Protein AF-A0A8J6E3Y1-F1 (afdb_monomer)

Solvent-accessible surface area (backbone atoms only — not comparable to full-atom values): 7164 Å² total; per-residue (Å²): 134,58,60,69,59,32,51,56,56,29,47,73,76,41,86,80,80,67,78,77,68,85,76,48,93,88,57,90,78,43,73,31,79,52,80,82,62,76,80,42,67,89,56,60,40,4,66,68,37,50,68,29,78,35,23,37,38,54,50,80,69,73,38,83,97,36,34,60,26,66,11,78,64,57,40,34,35,41,29,37,86,95,35,64,66,95,71,61,96,77,42,45,78,42,80,55,73,89,48,64,64,44,42,48,47,53,43,24,63,78,68,74,63,62,84,84,128

InterPro domains:
  IPR001675 Glycosyl transferase family 29 [PF00777] (3-116)
  IPR038578 GT29-like superfamiliy [G3DSA:3.90.1480.20] (1-117)
  IPR051757 Beta-galactoside alpha2-3 sialyltransferases [PTHR46032] (2-116)

Organism: Eleutherodactylus coqui (NCBI:txid57060)

Foldseek 3Di:
DDLVVLVVLLCVQDPPDDPDPPCDVPDDFFEAEDEQDPVLQPQQCLVVQQPGNAYEEEFDRDCVPSNSRNNDDHAEYEDFPVGDDDDDPNHHYDYDDPDSVRSVQVSCVRPVVDDDD

Mean predicted aligned error: 5.71 Å

Sequence (117 aa):
MDINRAIEEMFKVIPGNNHLLDHNPYRCQTCAVVGNSGNLKGSDYGPDIDGHDFVLRMNHAPTARYEKDVGNKTTHHFVYPESVRDLQDNTSMVLIPFKTLDLQWIVSALTTGTINL

Nearest PDB structures (foldseek):
  2wml-assembly1_A  TM=9.614E-01  e=6.086E-13  Sus scrofa
  2wnf-assembly1_A  TM=9.589E-01  e=9.720E-13  Sus scrofa
  6apl-assembly2_B  TM=8.544E-01  e=1.001E-06  Homo sapiens
  6apl-assembly1_A  TM=8.320E-01  e=2.389E-06  Homo sapiens
  4mps-assembly1_A  TM=8.599E-01  e=4.710E-04  Rattus norvegicus

Secondary structure (DSSP, 8-state):
--HHHHHHHHHHHS-S---SS---TTS---EEE----GGGTT---HHHHHTSSEEEEETT---TT-HHHH-S--SEEEEBTTB--PPPTTPEEEE--SSHHHHHHHHHHHHT-----

pLDDT: mean 88.87, std 11.48, range [51.5, 98.75]

Radius of gyration: 16.41 Å; Cα contacts (8 Å, |Δi|>4): 156; chains: 1; bounding box: 39×34×42 Å

Structure (mmCIF, N/CA/C/O backbone):
data_AF-A0A8J6E3Y1-F1
#
_entry.id   AF-A0A8J6E3Y1-F1
#
loop_
_atom_site.group_PDB
_atom_site.id
_atom_site.type_symbol
_atom_site.label_atom_id
_atom_site.label_alt_id
_atom_site.label_comp_id
_atom_site.label_asym_id
_atom_site.label_entity_id
_atom_site.label_seq_id
_atom_site.pdbx_PDB_ins_code
_atom_site.Cartn_x
_atom_site.Cartn_y
_atom_site.Cartn_z
_atom_site.occupancy
_atom_site.B_iso_or_equiv
_atom_site.auth_seq_id
_atom_site.auth_comp_id
_atom_site.auth_asym_id
_atom_site.auth_atom_id
_atom_site.pdbx_PDB_model_num
ATOM 1 N N . MET A 1 1 ? 15.639 3.136 -23.230 1.00 70.00 1 MET A N 1
ATOM 2 C CA . MET A 1 1 ? 15.186 1.727 -23.202 1.00 70.00 1 MET A CA 1
ATOM 3 C C . MET A 1 1 ? 13.700 1.727 -23.515 1.00 70.00 1 MET A C 1
ATOM 5 O O . MET A 1 1 ? 13.013 2.595 -22.992 1.00 70.00 1 MET A O 1
ATOM 9 N N . ASP A 1 2 ? 13.235 0.832 -24.383 1.00 88.19 2 ASP A N 1
ATOM 10 C CA . ASP A 1 2 ? 11.806 0.660 -24.691 1.00 88.19 2 ASP A CA 1
ATOM 11 C C . ASP A 1 2 ? 11.055 0.054 -23.484 1.00 88.19 2 ASP A C 1
ATOM 13 O O . ASP A 1 2 ? 11.663 -0.660 -22.682 1.00 88.19 2 ASP A O 1
ATOM 17 N N . ILE A 1 3 ? 9.757 0.342 -23.351 1.00 89.00 3 ILE A N 1
ATOM 18 C CA . ILE A 1 3 ? 8.883 -0.191 -22.298 1.00 89.00 3 ILE A CA 1
ATOM 19 C C . ILE A 1 3 ? 8.825 -1.724 -22.302 1.00 89.00 3 ILE A C 1
ATOM 21 O O . ILE A 1 3 ? 8.900 -2.325 -21.235 1.00 89.00 3 ILE A O 1
ATOM 25 N N . ASN A 1 4 ? 8.786 -2.365 -23.474 1.00 91.75 4 ASN A N 1
ATOM 26 C CA . ASN A 1 4 ? 8.714 -3.826 -23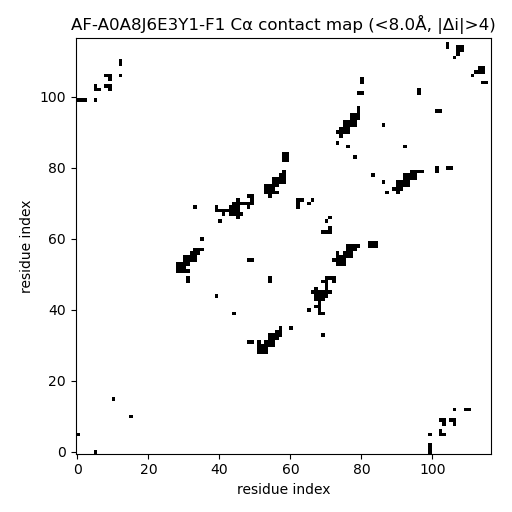.576 1.00 91.75 4 ASN A CA 1
ATOM 27 C C . ASN A 1 4 ? 9.972 -4.476 -22.996 1.00 91.75 4 ASN A C 1
ATOM 29 O O . ASN A 1 4 ? 9.896 -5.383 -22.171 1.00 91.75 4 ASN A O 1
ATOM 33 N N . ARG A 1 5 ? 11.140 -3.927 -23.343 1.00 91.75 5 ARG A N 1
ATOM 34 C CA . ARG A 1 5 ? 12.421 -4.379 -22.792 1.00 91.75 5 ARG A CA 1
ATOM 35 C C . ARG A 1 5 ? 12.500 -4.144 -21.281 1.00 91.75 5 ARG A C 1
ATOM 37 O O . ARG A 1 5 ? 13.028 -4.987 -20.567 1.00 91.75 5 ARG A O 1
ATOM 44 N N . ALA A 1 6 ? 11.988 -3.017 -20.784 1.00 91.31 6 ALA A N 1
ATOM 45 C CA . ALA A 1 6 ? 11.971 -2.745 -19.346 1.00 91.31 6 ALA A CA 1
ATOM 46 C C . ALA A 1 6 ? 11.095 -3.751 -18.576 1.00 91.31 6 ALA A C 1
ATOM 48 O O . ALA A 1 6 ? 11.494 -4.211 -17.509 1.00 91.31 6 ALA A O 1
ATOM 49 N N . ILE A 1 7 ? 9.940 -4.130 -19.133 1.00 91.38 7 ILE A N 1
ATOM 50 C CA . ILE A 1 7 ? 9.047 -5.148 -18.561 1.00 91.38 7 ILE A CA 1
ATOM 51 C C . ILE A 1 7 ? 9.720 -6.529 -18.547 1.00 91.38 7 ILE A C 1
ATOM 53 O O . ILE A 1 7 ? 9.671 -7.223 -17.532 1.00 91.38 7 ILE A O 1
ATOM 57 N N . GLU A 1 8 ? 10.373 -6.923 -19.643 1.00 91.75 8 GLU A N 1
ATOM 58 C CA . GLU A 1 8 ? 11.096 -8.198 -19.726 1.00 91.75 8 GLU A CA 1
ATOM 59 C C . GLU A 1 8 ? 12.210 -8.302 -18.680 1.00 91.75 8 GLU A C 1
ATOM 61 O O . GLU A 1 8 ? 12.333 -9.331 -18.020 1.00 91.75 8 GLU A O 1
ATOM 66 N N . GLU A 1 9 ? 13.009 -7.246 -18.492 1.00 89.88 9 GLU A N 1
ATOM 67 C CA . GLU A 1 9 ? 14.042 -7.229 -17.448 1.00 89.88 9 GLU A CA 1
ATOM 68 C C . GLU A 1 9 ? 13.434 -7.266 -16.040 1.00 89.88 9 GLU A C 1
ATOM 70 O O . GLU A 1 9 ? 13.936 -7.979 -15.172 1.00 89.88 9 GLU A O 1
ATOM 75 N N . MET A 1 10 ? 12.323 -6.559 -15.811 1.00 91.06 10 MET A N 1
ATOM 76 C CA . MET A 1 10 ? 11.617 -6.582 -14.528 1.00 91.06 10 MET A CA 1
ATOM 77 C C . MET A 1 10 ? 11.162 -7.995 -14.146 1.00 91.06 10 MET A C 1
ATOM 79 O O . MET A 1 10 ? 11.403 -8.432 -13.019 1.00 91.06 10 MET A O 1
ATOM 83 N N . PHE A 1 11 ? 10.556 -8.741 -15.072 1.00 91.19 11 PHE A N 1
ATOM 84 C CA . PHE A 1 11 ? 10.075 -10.100 -14.800 1.00 91.19 11 PHE A CA 1
ATOM 85 C C . PHE A 1 11 ? 11.179 -11.161 -14.692 1.00 91.19 11 PHE A C 1
ATOM 87 O O . PHE A 1 11 ? 10.901 -12.288 -14.286 1.00 91.19 11 PHE A O 1
ATOM 94 N N . LYS A 1 12 ? 12.441 -10.824 -14.992 1.00 90.62 12 LYS A N 1
ATOM 95 C CA . LYS A 1 12 ? 13.587 -11.673 -14.618 1.00 90.62 12 LYS A CA 1
ATOM 96 C C . 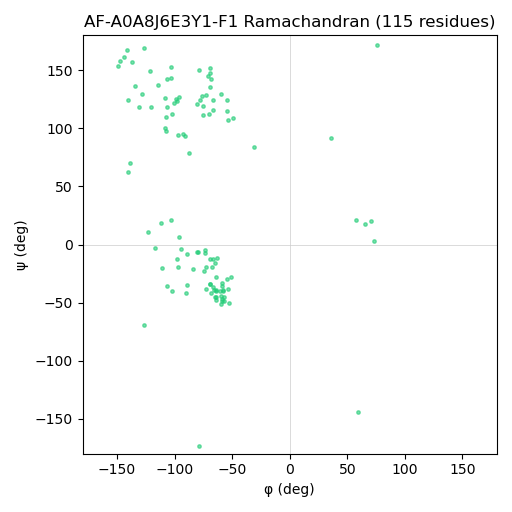LYS A 1 12 ? 13.914 -11.588 -13.126 1.00 90.62 12 LYS A C 1
ATOM 98 O O . LYS A 1 12 ? 14.555 -12.494 -12.604 1.00 90.62 12 LYS A O 1
ATOM 103 N N . VAL A 1 13 ? 13.506 -10.506 -12.459 1.00 90.12 13 VAL A N 1
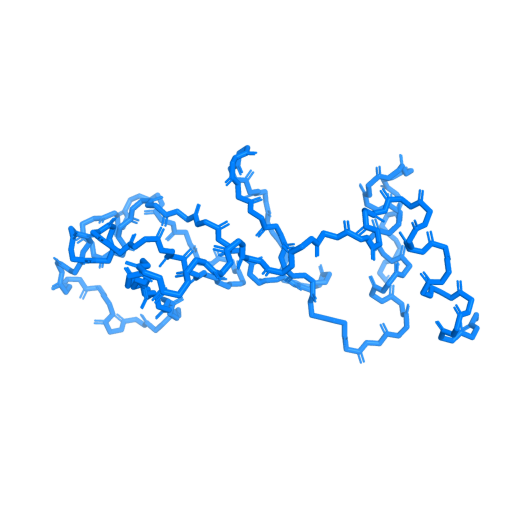ATOM 104 C CA . VAL A 1 13 ? 13.782 -10.244 -11.036 1.00 90.12 13 VAL A CA 1
ATOM 105 C C . VAL A 1 13 ? 12.560 -10.531 -10.164 1.00 90.12 13 VAL A C 1
ATOM 107 O O . VAL A 1 13 ? 12.692 -11.083 -9.075 1.00 90.12 13 VAL A O 1
ATOM 110 N N . ILE A 1 14 ? 11.369 -10.162 -10.635 1.00 87.06 14 ILE A N 1
ATOM 111 C CA . ILE A 1 14 ? 10.108 -10.271 -9.893 1.00 87.06 14 ILE A CA 1
ATOM 112 C C . ILE A 1 14 ? 9.278 -11.425 -10.470 1.00 87.06 14 ILE A C 1
ATOM 114 O O . ILE A 1 14 ? 9.252 -11.584 -11.693 1.00 87.06 14 ILE A O 1
ATOM 118 N N . PRO A 1 15 ? 8.553 -12.208 -9.646 1.00 82.12 15 PRO A N 1
ATOM 119 C CA . PRO A 1 15 ? 7.684 -13.269 -10.143 1.00 82.12 15 PRO A CA 1
ATOM 120 C C . PRO A 1 15 ? 6.673 -12.741 -11.171 1.00 82.12 15 PRO A C 1
ATOM 122 O O . PRO A 1 15 ? 5.794 -11.949 -10.842 1.00 82.12 15 PRO A O 1
ATOM 125 N N . GLY A 1 16 ? 6.778 -13.198 -12.422 1.00 71.19 16 GLY A N 1
ATOM 126 C CA . GLY A 1 16 ? 5.831 -12.848 -13.489 1.00 71.19 16 GLY A CA 1
ATOM 127 C C . GLY A 1 16 ? 4.520 -13.632 -13.451 1.00 71.19 16 GLY A C 1
ATOM 128 O O . GLY A 1 16 ? 3.617 -13.348 -14.229 1.00 71.19 16 GLY A O 1
ATOM 129 N N . ASN A 1 17 ? 4.415 -14.624 -12.561 1.00 67.06 17 ASN A N 1
ATOM 130 C CA . ASN A 1 17 ? 3.285 -15.540 -12.498 1.00 67.06 17 ASN A CA 1
ATOM 131 C C . ASN A 1 17 ? 2.883 -15.797 -11.040 1.00 67.06 17 ASN A C 1
ATOM 133 O O . ASN A 1 17 ? 3.094 -16.879 -10.499 1.00 67.06 17 ASN A O 1
ATOM 137 N N . ASN A 1 18 ? 2.318 -14.781 -10.391 1.00 59.53 18 ASN A N 1
ATOM 138 C CA . ASN A 1 18 ? 1.609 -14.983 -9.135 1.00 59.53 18 ASN A CA 1
ATOM 139 C C . ASN A 1 18 ? 0.120 -15.075 -9.445 1.00 59.53 18 ASN A C 1
ATOM 141 O O . ASN A 1 18 ? -0.449 -14.165 -10.047 1.00 59.53 18 ASN A O 1
ATOM 145 N N . HIS A 1 19 ? -0.500 -16.181 -9.029 1.00 57.00 19 HIS A N 1
ATOM 146 C CA . HIS A 1 19 ? -1.949 -16.286 -8.937 1.00 57.00 19 HIS A CA 1
ATOM 147 C C . HIS A 1 19 ? -2.455 -15.056 -8.183 1.00 57.00 19 HIS A C 1
ATOM 149 O O . HIS A 1 19 ? -2.169 -14.881 -6.999 1.00 57.00 19 HIS A O 1
ATOM 155 N N . LEU A 1 20 ? -3.110 -14.159 -8.920 1.00 58.59 20 LEU A N 1
ATOM 156 C CA . LEU A 1 20 ? -3.703 -12.935 -8.404 1.00 58.59 20 LEU A CA 1
ATOM 157 C C . LEU A 1 20 ? -4.620 -13.335 -7.252 1.00 58.59 20 LEU A C 1
ATOM 159 O O . LEU A 1 20 ? -5.646 -13.949 -7.516 1.00 58.59 20 LEU A O 1
ATOM 163 N N . LEU A 1 21 ? -4.185 -13.041 -6.020 1.00 63.44 21 LEU A N 1
ATOM 164 C CA . LEU A 1 21 ? -4.920 -13.178 -4.761 1.00 63.44 21 LEU A CA 1
ATOM 165 C C . LEU A 1 21 ? -5.836 -14.398 -4.741 1.00 63.44 21 LEU A C 1
ATOM 167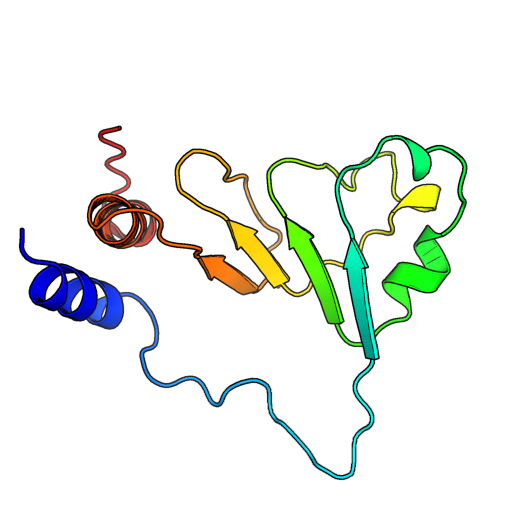 O O . LEU A 1 21 ? -6.972 -14.260 -5.162 1.00 63.44 21 LEU A O 1
ATOM 171 N N . ASP A 1 22 ? -5.349 -15.542 -4.253 1.00 62.50 22 ASP A N 1
ATOM 172 C CA . ASP A 1 22 ? -6.047 -16.836 -4.158 1.00 62.50 22 ASP A CA 1
ATOM 173 C C . ASP A 1 22 ? -7.574 -16.680 -3.953 1.00 62.50 22 ASP A C 1
ATOM 175 O O . ASP A 1 22 ? -8.096 -16.605 -2.832 1.00 62.50 22 ASP A O 1
ATOM 179 N N . HIS 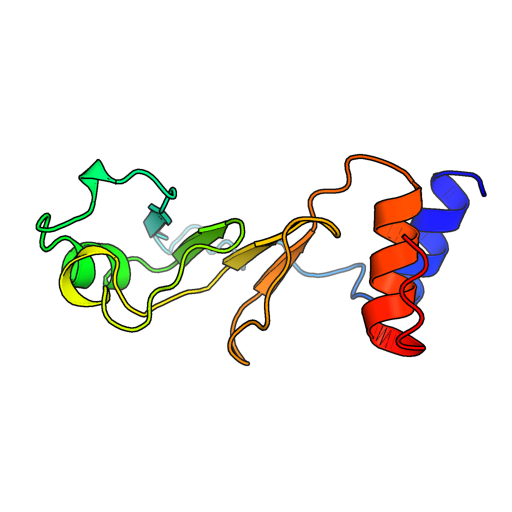A 1 23 ? -8.296 -16.501 -5.067 1.00 66.06 23 HIS A N 1
ATOM 180 C CA . HIS A 1 23 ? -9.666 -16.003 -5.052 1.00 66.06 23 HIS A CA 1
ATOM 181 C C . HIS A 1 23 ? -10.552 -17.220 -4.883 1.00 66.06 23 HIS A C 1
ATOM 183 O O . HIS A 1 23 ? -11.112 -17.762 -5.835 1.00 66.06 23 HIS A O 1
ATOM 189 N N . ASN A 1 24 ? -10.633 -17.688 -3.644 1.00 72.75 24 ASN A N 1
ATOM 190 C CA . ASN A 1 24 ? -11.559 -18.735 -3.280 1.00 72.75 24 ASN A CA 1
ATOM 191 C C . ASN A 1 24 ? -12.987 -18.153 -3.328 1.00 72.75 24 ASN A C 1
ATOM 193 O O . ASN A 1 24 ? -13.313 -17.326 -2.474 1.00 72.75 24 ASN A O 1
ATOM 197 N N . PRO A 1 25 ? -13.859 -18.581 -4.264 1.00 74.06 25 PRO A N 1
ATOM 198 C CA . PRO A 1 25 ? -15.223 -18.058 -4.384 1.00 74.06 25 PRO A CA 1
ATOM 199 C C . PRO A 1 25 ? -16.095 -18.353 -3.152 1.00 74.06 25 PRO A C 1
ATOM 201 O O . PRO A 1 25 ? -17.169 -17.777 -3.008 1.00 74.06 25 PRO A O 1
ATOM 204 N N . TYR A 1 26 ? -15.636 -19.227 -2.252 1.00 78.88 26 TYR A N 1
ATOM 205 C CA . TYR A 1 26 ? -16.290 -19.546 -0.985 1.00 78.88 26 TYR A CA 1
ATOM 206 C C . TYR A 1 26 ? -15.758 -18.729 0.204 1.00 78.88 26 TYR A C 1
ATOM 208 O O . TYR A 1 26 ? -16.286 -18.854 1.308 1.00 78.88 26 TYR A O 1
ATOM 216 N N . ARG A 1 27 ? -14.725 -17.895 0.011 1.00 81.25 27 ARG A N 1
ATOM 217 C CA . ARG A 1 27 ? -14.175 -17.008 1.044 1.00 81.25 27 ARG A CA 1
ATOM 218 C C . ARG A 1 27 ? -14.572 -15.564 0.746 1.00 81.25 27 ARG A C 1
ATOM 220 O O . ARG A 1 27 ? -14.155 -15.000 -0.259 1.00 81.25 27 ARG A O 1
ATOM 227 N N . CYS A 1 28 ? -15.328 -14.947 1.652 1.00 86.88 28 CYS A N 1
ATOM 228 C CA . CYS A 1 28 ? -15.537 -13.501 1.627 1.00 86.88 28 CYS A CA 1
ATOM 229 C C . CYS A 1 28 ? -14.260 -12.825 2.134 1.00 86.88 28 CYS A C 1
ATOM 231 O O . CYS A 1 28 ? -13.915 -13.000 3.300 1.00 86.88 28 CYS A O 1
ATOM 233 N N . GLN A 1 29 ? -13.544 -12.126 1.254 1.00 89.38 29 GLN A N 1
ATOM 234 C CA . GLN A 1 29 ? -12.355 -11.358 1.621 1.00 89.38 29 GLN A CA 1
ATOM 235 C C . GLN A 1 29 ? -12.743 -9.899 1.841 1.00 89.38 29 GLN A C 1
ATOM 237 O O . GLN A 1 29 ? -13.355 -9.280 0.969 1.00 89.38 29 GLN A O 1
ATOM 242 N N . THR A 1 30 ? -12.385 -9.349 2.997 1.00 94.56 30 THR A N 1
ATOM 243 C CA . THR A 1 30 ? -12.624 -7.940 3.326 1.00 94.56 30 THR A CA 1
ATOM 244 C C . THR A 1 30 ? -11.346 -7.117 3.190 1.00 94.56 30 THR A C 1
ATOM 246 O O . THR A 1 30 ? -10.246 -7.574 3.502 1.00 94.56 30 THR A O 1
ATOM 249 N N . CYS A 1 31 ? -11.483 -5.875 2.724 1.00 96.31 31 CYS A N 1
ATOM 250 C CA . CYS A 1 31 ? -10.350 -4.987 2.473 1.00 96.31 31 CYS A CA 1
ATOM 251 C C . CYS A 1 31 ? -10.543 -3.632 3.157 1.00 96.31 31 CYS A C 1
ATOM 253 O O . CYS A 1 31 ? -11.555 -2.972 2.930 1.00 96.31 31 CYS A O 1
ATOM 255 N N . ALA A 1 32 ? -9.538 -3.180 3.905 1.00 98.31 32 ALA A N 1
ATOM 256 C CA . ALA A 1 32 ? -9.412 -1.798 4.352 1.00 98.31 32 ALA A CA 1
ATOM 257 C C . ALA A 1 32 ? -8.408 -1.058 3.460 1.00 98.31 32 ALA A C 1
ATOM 259 O O . ALA A 1 32 ? -7.239 -1.441 3.371 1.00 98.31 32 ALA A O 1
ATOM 260 N N . VAL A 1 33 ? -8.849 0.023 2.813 1.00 98.25 33 VAL A N 1
ATOM 261 C CA . VAL A 1 33 ? -7.971 0.930 2.057 1.00 98.25 33 VAL A CA 1
ATOM 262 C C . VAL A 1 33 ? -7.736 2.175 2.897 1.00 98.25 33 VAL A C 1
ATOM 264 O O . VAL A 1 33 ? -8.656 2.957 3.129 1.00 98.25 33 VAL A O 1
ATOM 267 N N . VAL A 1 34 ? -6.500 2.363 3.355 1.00 98.38 34 VAL A N 1
ATOM 268 C CA . VAL A 1 34 ? -6.152 3.440 4.285 1.00 98.38 34 VAL A CA 1
ATOM 269 C C . VAL A 1 34 ? -5.358 4.510 3.545 1.00 98.38 34 VAL A C 1
ATOM 271 O O . VAL A 1 34 ? -4.215 4.295 3.140 1.00 98.38 34 VAL A O 1
ATOM 274 N N . GLY A 1 35 ? -5.992 5.666 3.349 1.00 97.62 35 GLY A N 1
ATOM 275 C CA . GLY A 1 35 ? -5.337 6.862 2.827 1.00 97.62 35 GLY A CA 1
ATOM 276 C C . GLY A 1 35 ? -4.530 7.604 3.898 1.00 97.62 35 GLY A C 1
ATOM 277 O O . GLY A 1 35 ? -4.407 7.167 5.037 1.00 97.62 35 GLY A O 1
ATOM 278 N N . ASN A 1 36 ? -4.020 8.782 3.535 1.00 97.31 36 ASN A N 1
ATOM 279 C CA . ASN A 1 36 ? -3.069 9.541 4.362 1.00 97.31 36 ASN A CA 1
ATOM 280 C C . ASN A 1 36 ? -3.661 10.849 4.919 1.00 97.31 36 ASN A C 1
ATOM 282 O O . ASN A 1 36 ? -2.927 11.769 5.281 1.00 97.31 36 ASN A O 1
ATOM 286 N N . SER A 1 37 ? -4.991 10.966 4.928 1.00 97.75 37 SER A N 1
ATOM 287 C CA . SER A 1 37 ? -5.687 12.169 5.385 1.00 97.75 37 SER A CA 1
ATOM 288 C C . SER A 1 37 ? -5.531 12.365 6.893 1.00 97.75 37 SER A C 1
ATOM 290 O O . SER A 1 37 ? -5.597 11.419 7.676 1.00 97.75 37 SER A O 1
ATOM 292 N N . GLY A 1 38 ? -5.382 13.622 7.315 1.00 97.25 38 GLY A N 1
ATOM 293 C CA . GLY A 1 38 ? -5.301 13.984 8.730 1.00 97.25 38 GLY A CA 1
ATOM 294 C C . GLY A 1 38 ? -6.593 13.74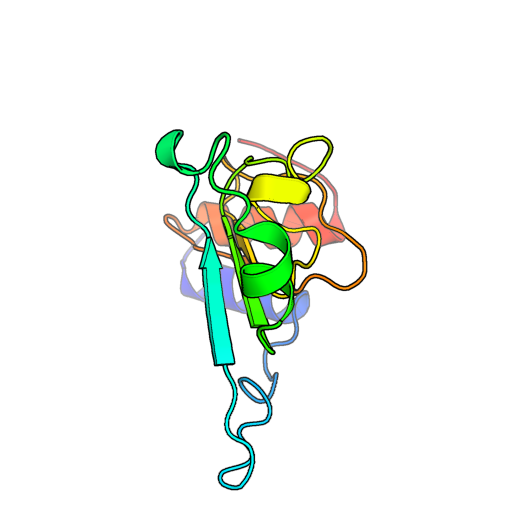5 9.517 1.00 97.25 38 GLY A C 1
ATOM 295 O O . GLY A 1 38 ? -6.546 13.775 10.742 1.00 97.25 38 GLY A O 1
ATOM 296 N N . ASN A 1 39 ? -7.719 13.482 8.843 1.00 97.88 39 ASN A N 1
ATOM 297 C CA . ASN A 1 39 ? -8.992 13.158 9.495 1.00 97.88 39 ASN A CA 1
ATOM 298 C C . ASN A 1 39 ? -8.966 11.831 10.276 1.00 97.88 39 ASN A C 1
ATOM 300 O O . ASN A 1 39 ? -9.842 11.614 11.102 1.00 97.88 39 ASN A O 1
ATOM 304 N N . LEU A 1 40 ? -7.968 10.972 10.039 1.00 98.19 40 LEU A N 1
ATOM 305 C CA . LEU A 1 40 ? -7.781 9.732 10.789 1.00 98.19 40 LEU A CA 1
ATOM 306 C C . LEU A 1 40 ? -7.271 9.982 12.214 1.00 98.19 40 LEU A C 1
ATOM 308 O O . LEU A 1 40 ? -7.406 9.108 13.061 1.00 98.19 40 LEU A O 1
ATOM 312 N N . LYS A 1 41 ? -6.697 11.155 12.508 1.00 97.62 41 LYS A N 1
ATOM 313 C CA . LYS A 1 41 ? -6.171 11.457 13.846 1.00 97.62 41 LYS A CA 1
ATOM 314 C C . LYS A 1 41 ? -7.301 11.534 14.876 1.00 97.62 41 LYS A C 1
ATOM 316 O O . LYS A 1 41 ? -8.200 12.358 14.731 1.00 97.62 41 LYS A O 1
ATOM 321 N N . GLY A 1 42 ? -7.203 10.737 15.938 1.00 97.69 42 GLY A N 1
ATOM 322 C CA . GLY A 1 42 ? -8.222 10.617 16.983 1.00 97.69 42 GLY A CA 1
ATOM 323 C C . GLY A 1 42 ? -9.502 9.909 16.533 1.00 97.69 42 GLY A C 1
ATOM 324 O O . GLY A 1 42 ? -10.546 10.119 17.146 1.00 97.69 42 GLY A O 1
ATOM 325 N N . SER A 1 43 ? -9.445 9.133 15.448 1.00 98.19 43 SER A N 1
ATOM 326 C CA . SER A 1 43 ? -10.598 8.392 14.923 1.00 98.19 43 SER A CA 1
ATOM 327 C C . SER A 1 43 ? -10.824 7.054 15.618 1.00 98.19 43 SER A C 1
ATOM 329 O O . SER A 1 43 ? -11.935 6.534 15.568 1.00 98.19 43 SER A O 1
ATOM 331 N N . ASP A 1 44 ? -9.790 6.504 16.260 1.00 98.44 44 ASP A N 1
ATOM 332 C CA . ASP A 1 44 ? -9.822 5.197 16.920 1.00 98.44 44 ASP A CA 1
ATOM 333 C C . ASP A 1 44 ? -10.202 4.017 15.991 1.00 98.44 44 ASP A C 1
ATOM 335 O O . ASP A 1 44 ? -10.590 2.952 16.468 1.00 98.44 44 ASP A O 1
ATOM 339 N N . TYR A 1 45 ? -10.046 4.162 14.665 1.00 98.75 45 TYR A N 1
ATOM 340 C CA . TYR A 1 45 ? -10.382 3.117 13.684 1.00 98.75 45 TYR A CA 1
ATOM 341 C C . TYR A 1 45 ? -9.395 1.945 13.636 1.00 98.75 45 TYR A C 1
ATOM 343 O O . TYR A 1 45 ? -9.621 0.988 12.896 1.00 98.75 45 TYR A O 1
ATOM 351 N N . GLY A 1 46 ? -8.293 1.986 14.388 1.00 98.62 46 GLY A N 1
ATOM 352 C CA . GLY A 1 46 ? -7.212 1.007 14.282 1.00 98.62 46 GLY A CA 1
ATOM 353 C C . GLY A 1 46 ? -7.657 -0.456 14.394 1.00 98.62 46 GLY A C 1
ATOM 354 O O . GLY A 1 46 ? -7.328 -1.237 13.498 1.00 98.62 46 GLY A O 1
ATOM 355 N N . PRO A 1 47 ? -8.439 -0.838 15.423 1.00 98.56 47 PRO A N 1
ATOM 356 C CA . PRO A 1 47 ? -8.958 -2.199 15.553 1.00 98.56 47 PRO A CA 1
ATOM 357 C C . PRO A 1 47 ? -9.854 -2.630 14.385 1.00 98.56 47 PRO A C 1
ATOM 359 O O . PRO A 1 47 ? -9.732 -3.758 13.907 1.00 98.56 47 PRO A O 1
ATOM 362 N N . ASP A 1 48 ? -10.713 -1.734 13.892 1.00 98.56 48 ASP A N 1
ATOM 363 C CA . ASP A 1 48 ? -11.620 -2.024 12.776 1.00 98.56 48 ASP A CA 1
ATOM 364 C C . ASP A 1 48 ? -10.840 -2.212 11.466 1.00 98.56 48 ASP A C 1
ATOM 366 O O . ASP A 1 48 ? -11.107 -3.141 10.702 1.00 98.56 48 ASP A O 1
ATOM 370 N N . ILE A 1 49 ? -9.828 -1.372 11.218 1.00 98.75 49 ILE A N 1
ATOM 371 C CA . ILE A 1 49 ? -8.926 -1.489 10.063 1.00 98.75 49 ILE A CA 1
ATOM 372 C C . ILE A 1 49 ? -8.196 -2.835 10.096 1.00 98.75 49 ILE A C 1
ATOM 374 O O . ILE A 1 49 ? -8.228 -3.575 9.112 1.00 98.75 49 ILE A O 1
ATOM 378 N N . ASP A 1 50 ? -7.574 -3.176 11.226 1.00 98.38 50 ASP A N 1
ATOM 379 C CA . ASP A 1 50 ? -6.773 -4.398 11.363 1.00 98.38 50 ASP A CA 1
ATOM 380 C C . ASP A 1 50 ? -7.623 -5.683 11.303 1.00 98.38 50 ASP A C 1
ATOM 382 O O . ASP A 1 50 ? -7.095 -6.752 10.978 1.00 98.38 50 ASP A O 1
ATOM 386 N N . GLY A 1 51 ? -8.936 -5.579 11.544 1.00 97.88 51 GLY A N 1
ATOM 387 C CA . GLY A 1 51 ? -9.902 -6.674 11.424 1.00 97.88 51 GLY A CA 1
ATOM 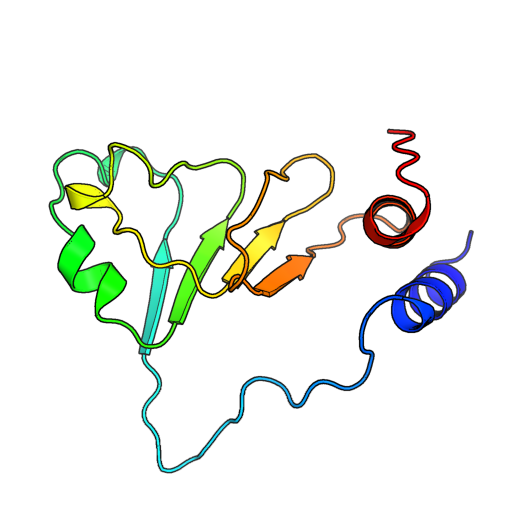388 C C . GLY A 1 51 ? -10.182 -7.152 9.992 1.00 97.88 51 GLY A C 1
ATOM 389 O O . GLY A 1 51 ? -10.775 -8.216 9.820 1.00 97.88 51 GLY A O 1
ATOM 390 N N . HIS A 1 52 ? -9.754 -6.415 8.963 1.00 97.75 52 HIS A N 1
ATOM 391 C CA . HIS A 1 52 ? -9.961 -6.798 7.560 1.00 97.75 52 HIS A CA 1
ATOM 392 C C . HIS A 1 52 ? -8.957 -7.863 7.101 1.00 97.75 52 HIS A C 1
ATOM 394 O O . HIS A 1 52 ? -7.817 -7.871 7.570 1.00 97.75 52 HIS A O 1
ATOM 400 N N . ASP A 1 53 ? -9.320 -8.741 6.154 1.00 94.00 53 ASP A N 1
ATOM 401 C CA . ASP A 1 53 ? -8.388 -9.737 5.591 1.00 94.00 53 ASP A CA 1
ATOM 402 C C . ASP A 1 53 ? -7.156 -9.050 4.985 1.00 94.00 53 ASP A C 1
ATOM 404 O O . ASP A 1 53 ? -6.018 -9.395 5.334 1.00 94.00 53 ASP A O 1
ATOM 408 N N . PHE A 1 54 ? -7.389 -8.022 4.163 1.00 94.62 54 PHE A N 1
ATOM 409 C CA . PHE A 1 54 ? -6.355 -7.181 3.573 1.00 94.62 54 PHE A CA 1
ATOM 410 C C . PHE A 1 54 ? -6.418 -5.745 4.077 1.00 94.62 54 PHE A C 1
ATOM 412 O O . PHE A 1 54 ? -7.471 -5.117 4.133 1.00 94.62 54 PHE A O 1
ATOM 419 N N . VAL A 1 55 ? -5.242 -5.202 4.370 1.00 97.31 55 VAL A N 1
ATOM 420 C CA . VAL A 1 55 ? -5.044 -3.781 4.662 1.00 97.31 55 VAL A CA 1
ATOM 421 C C . VAL A 1 55 ? -4.071 -3.222 3.637 1.00 97.31 55 VAL A C 1
ATOM 423 O O . VAL A 1 55 ? -2.933 -3.703 3.534 1.00 97.31 55 VAL A O 1
ATOM 426 N N . LEU A 1 56 ? -4.548 -2.253 2.859 1.00 97.69 56 LEU A N 1
ATOM 427 C CA . LEU A 1 56 ? -3.822 -1.613 1.772 1.00 97.69 56 LEU A CA 1
ATOM 428 C C . LEU A 1 56 ? -3.447 -0.185 2.169 1.00 97.69 56 LEU A C 1
ATOM 430 O O . LEU A 1 56 ? -4.314 0.609 2.543 1.00 97.69 56 LEU A O 1
ATOM 434 N N . ARG A 1 57 ? -2.157 0.143 2.076 1.00 97.69 57 ARG A N 1
ATOM 435 C CA . ARG A 1 57 ? -1.599 1.465 2.415 1.00 97.69 57 ARG A CA 1
ATOM 436 C C . ARG A 1 57 ? -0.781 2.025 1.258 1.00 97.69 57 ARG A C 1
ATOM 438 O O . ARG A 1 57 ? -0.510 1.318 0.294 1.00 97.69 57 ARG A O 1
ATOM 445 N N . MET A 1 58 ? -0.405 3.298 1.331 1.00 96.62 58 MET A N 1
ATOM 446 C CA . MET A 1 58 ? 0.303 3.977 0.244 1.00 96.62 58 MET A CA 1
ATOM 447 C C . MET A 1 58 ? 1.247 5.070 0.743 1.00 96.62 58 MET A C 1
ATOM 449 O O . MET A 1 58 ? 1.014 5.695 1.782 1.00 96.62 58 MET A O 1
ATOM 453 N N . ASN A 1 59 ? 2.282 5.351 -0.048 1.00 94.81 59 ASN A N 1
ATOM 454 C CA . ASN A 1 59 ? 3.236 6.442 0.170 1.00 94.81 59 ASN A CA 1
ATOM 455 C C . ASN A 1 59 ? 3.969 6.303 1.528 1.00 94.81 59 ASN A C 1
ATOM 457 O O . ASN A 1 59 ? 4.270 5.197 1.976 1.00 94.81 59 ASN A O 1
ATOM 461 N N . HIS A 1 60 ? 4.268 7.421 2.203 1.00 91.88 60 HIS A N 1
ATOM 462 C CA . HIS A 1 60 ? 5.144 7.470 3.386 1.00 91.88 60 HIS A CA 1
ATOM 463 C C . HIS A 1 60 ? 4.404 7.437 4.737 1.00 91.88 60 HIS A C 1
ATOM 465 O O . HIS A 1 60 ? 5.039 7.611 5.777 1.00 91.88 60 HIS A O 1
ATOM 471 N N . ALA A 1 61 ? 3.081 7.239 4.771 1.00 86.56 61 ALA A N 1
ATOM 472 C CA . ALA A 1 61 ? 2.306 7.399 6.006 1.00 86.56 61 ALA A CA 1
ATOM 473 C C . ALA A 1 61 ? 2.652 6.342 7.076 1.00 86.56 61 ALA A C 1
ATOM 475 O O . ALA A 1 61 ? 2.433 5.148 6.844 1.00 86.56 61 ALA A O 1
ATOM 476 N N . PRO A 1 62 ? 3.206 6.730 8.243 1.00 91.25 62 PRO A N 1
ATOM 477 C CA . PRO A 1 62 ? 3.597 5.798 9.301 1.00 91.25 62 PRO A CA 1
ATOM 478 C C . PRO A 1 62 ? 2.381 5.194 10.005 1.00 91.25 62 PRO A C 1
ATOM 480 O O . PRO A 1 62 ? 1.387 5.877 10.227 1.00 91.25 62 PRO A O 1
ATOM 483 N N . THR A 1 63 ? 2.498 3.929 10.407 1.00 94.88 63 THR A N 1
ATOM 484 C CA . THR A 1 63 ? 1.601 3.322 11.405 1.00 94.88 63 THR A CA 1
ATOM 485 C C . THR A 1 63 ? 2.138 3.536 12.818 1.00 94.88 63 THR A C 1
ATOM 487 O O . THR A 1 63 ? 1.365 3.787 13.735 1.00 94.88 63 THR A O 1
ATOM 490 N N . ALA A 1 64 ? 3.468 3.520 12.977 1.00 94.50 64 ALA A N 1
ATOM 491 C CA . ALA A 1 64 ? 4.142 3.686 14.258 1.00 94.50 64 ALA A CA 1
ATOM 492 C C . ALA A 1 64 ? 3.707 4.971 14.985 1.00 94.50 64 ALA A C 1
ATOM 494 O O . ALA A 1 64 ? 3.882 6.074 14.452 1.00 94.50 64 ALA A O 1
ATOM 495 N N . ARG A 1 65 ? 3.225 4.822 16.226 1.00 96.44 65 ARG A N 1
ATOM 496 C CA . ARG A 1 65 ? 2.641 5.869 17.096 1.00 96.44 65 ARG A CA 1
ATOM 497 C C . ARG A 1 65 ? 1.243 6.365 16.702 1.00 96.44 65 ARG A C 1
ATOM 499 O O . ARG A 1 65 ? 0.736 7.278 17.350 1.00 96.44 65 ARG A O 1
ATOM 506 N N . TYR A 1 66 ? 0.634 5.801 15.664 1.00 97.69 66 TYR A N 1
ATOM 507 C CA . TYR A 1 66 ? -0.723 6.116 15.207 1.00 97.69 66 TYR A CA 1
ATOM 508 C C . TYR A 1 66 ? -1.617 4.869 15.173 1.00 97.69 66 TYR A C 1
ATOM 510 O O . TYR A 1 66 ? -2.722 4.918 14.647 1.00 97.69 66 TYR A O 1
ATOM 518 N N . GLU A 1 67 ? -1.174 3.747 15.739 1.00 98.19 67 GLU A N 1
ATOM 519 C CA . GLU A 1 67 ? -1.814 2.434 15.611 1.00 98.19 67 GLU A CA 1
ATOM 520 C C . GLU A 1 67 ? -3.253 2.441 16.129 1.00 98.19 67 GLU A C 1
ATOM 522 O O . GLU A 1 67 ? -4.110 1.772 15.560 1.00 98.19 67 GLU A O 1
ATOM 527 N N . LYS A 1 68 ? -3.541 3.242 17.163 1.00 98.50 68 LYS A N 1
ATOM 528 C CA . LYS A 1 68 ? -4.903 3.424 17.684 1.00 98.50 68 LYS A CA 1
ATOM 529 C C . LYS A 1 68 ? -5.867 3.934 16.606 1.00 98.50 68 LYS A C 1
ATOM 531 O O . LYS A 1 68 ? -7.004 3.486 16.537 1.00 98.50 68 LYS A O 1
ATOM 536 N N . ASP A 1 69 ? -5.390 4.833 15.755 1.00 98.69 69 ASP A N 1
ATOM 537 C CA . ASP A 1 69 ? -6.171 5.496 14.716 1.00 98.69 69 ASP A CA 1
ATOM 538 C C . ASP A 1 69 ? -6.153 4.737 13.391 1.00 98.69 69 ASP A C 1
ATOM 540 O O . ASP A 1 69 ? -7.168 4.649 12.708 1.00 98.69 69 ASP A O 1
ATOM 544 N N . VAL A 1 70 ? -4.987 4.219 12.995 1.00 98.44 70 VAL A N 1
ATOM 545 C CA . VAL A 1 70 ? -4.776 3.699 11.636 1.00 98.44 70 VAL A CA 1
ATOM 546 C C . VAL A 1 70 ? -4.470 2.212 11.583 1.00 98.44 70 VAL A C 1
ATOM 548 O O . VAL A 1 70 ? -4.323 1.688 10.479 1.00 98.44 70 VAL A O 1
ATOM 551 N N . GLY A 1 71 ? -4.359 1.536 12.725 1.00 98.06 71 GLY A N 1
ATOM 552 C CA . GLY A 1 71 ? -3.981 0.128 12.818 1.00 98.06 71 GLY A CA 1
ATOM 553 C C . GLY A 1 71 ? -2.484 -0.096 12.599 1.00 98.06 71 GLY A C 1
ATOM 554 O O . GLY A 1 71 ? -1.743 0.814 12.215 1.00 98.06 71 GLY A O 1
ATOM 555 N N . ASN A 1 72 ? -2.028 -1.323 12.832 1.00 96.62 72 ASN A N 1
ATOM 556 C CA . ASN A 1 72 ? -0.642 -1.737 12.606 1.00 96.62 72 ASN A CA 1
ATOM 557 C C . ASN A 1 72 ? -0.499 -2.723 11.435 1.00 96.62 72 ASN A C 1
ATOM 559 O O . ASN A 1 72 ? 0.587 -2.857 10.865 1.00 96.62 72 ASN A O 1
ATOM 563 N N . LYS A 1 73 ? -1.583 -3.397 11.031 1.00 96.44 73 LYS A N 1
ATOM 564 C CA . LYS A 1 73 ? -1.558 -4.374 9.940 1.00 96.44 73 LYS A CA 1
ATOM 565 C C . LYS A 1 73 ? -1.335 -3.671 8.603 1.00 96.44 73 LYS A C 1
ATOM 567 O O . LYS A 1 73 ? -1.957 -2.653 8.293 1.00 96.44 73 LYS A O 1
ATOM 572 N N . THR A 1 74 ? -0.455 -4.239 7.783 1.00 96.44 74 THR A N 1
ATOM 573 C CA . THR A 1 74 ? -0.286 -3.877 6.372 1.00 96.44 74 THR A CA 1
ATOM 574 C C . THR A 1 74 ? -0.046 -5.159 5.591 1.00 96.44 74 THR A C 1
ATOM 576 O O . THR A 1 74 ? 0.840 -5.930 5.933 1.00 96.44 74 THR A O 1
ATOM 579 N N . THR A 1 75 ? -0.864 -5.407 4.572 1.00 95.12 75 THR A N 1
ATOM 580 C CA . THR A 1 75 ? -0.721 -6.588 3.698 1.00 95.12 75 THR A CA 1
ATOM 581 C C . THR A 1 75 ? -0.185 -6.207 2.330 1.00 95.12 75 THR A C 1
ATOM 583 O O . THR A 1 75 ? 0.613 -6.937 1.754 1.00 95.12 75 THR A O 1
ATOM 586 N N . HIS A 1 76 ? -0.599 -5.040 1.835 1.00 95.06 76 HIS A N 1
ATOM 587 C CA . HIS A 1 76 ? -0.200 -4.502 0.547 1.00 95.06 76 HIS A CA 1
ATOM 588 C C . HIS A 1 76 ? 0.155 -3.030 0.721 1.00 95.06 76 HIS A C 1
ATOM 590 O O . HIS A 1 76 ? -0.565 -2.292 1.400 1.00 95.06 76 HIS A O 1
ATOM 596 N N . HIS A 1 77 ? 1.249 -2.596 0.105 1.00 95.44 77 HIS A N 1
ATOM 597 C CA . HIS A 1 77 ? 1.666 -1.199 0.152 1.00 95.44 77 HIS A CA 1
ATOM 598 C C . HIS A 1 77 ? 1.976 -0.692 -1.252 1.00 95.44 77 HIS A C 1
ATOM 600 O O . HIS A 1 77 ? 2.866 -1.212 -1.925 1.00 95.44 77 HIS A O 1
ATOM 606 N N . PHE A 1 78 ? 1.227 0.317 -1.689 1.00 95.94 78 PHE A N 1
ATOM 607 C CA . PHE A 1 78 ? 1.417 0.967 -2.978 1.00 95.94 78 PHE A CA 1
ATOM 608 C C . PHE A 1 78 ? 2.621 1.903 -2.933 1.00 95.94 78 PHE A C 1
ATOM 610 O O . PHE A 1 78 ? 2.706 2.769 -2.054 1.00 95.94 78 PHE A O 1
ATOM 617 N N . VAL A 1 79 ? 3.530 1.735 -3.890 1.00 93.69 79 VAL A N 1
ATOM 618 C CA . VAL A 1 79 ? 4.778 2.497 -3.978 1.00 93.69 79 VAL A CA 1
ATOM 619 C C . VAL A 1 79 ? 5.068 2.928 -5.410 1.00 93.69 79 VAL A C 1
ATOM 621 O O . VAL A 1 79 ? 4.644 2.298 -6.378 1.00 93.69 79 VAL A O 1
ATOM 624 N N . TYR A 1 80 ? 5.859 3.980 -5.523 1.00 94.31 80 TYR A N 1
ATOM 625 C CA . TYR A 1 80 ? 6.569 4.399 -6.727 1.00 94.31 80 TYR A CA 1
ATOM 626 C C . TYR A 1 80 ? 7.931 4.962 -6.283 1.00 94.31 80 TYR A C 1
ATOM 628 O O . TYR A 1 80 ? 8.074 5.256 -5.092 1.00 94.31 80 TYR A O 1
ATOM 636 N N . PRO A 1 81 ? 8.945 5.083 -7.162 1.00 92.19 81 PRO A N 1
ATOM 637 C CA . PRO A 1 81 ? 10.320 5.382 -6.741 1.00 92.19 81 PRO A CA 1
ATOM 638 C C . PRO A 1 81 ? 10.459 6.631 -5.861 1.00 92.19 81 PRO A C 1
ATOM 640 O O . PRO A 1 81 ? 11.215 6.638 -4.895 1.00 92.19 81 PRO A O 1
ATOM 643 N N . GLU A 1 82 ? 9.694 7.679 -6.158 1.00 92.94 82 GLU A N 1
ATOM 644 C CA . GLU A 1 82 ? 9.693 8.941 -5.413 1.00 92.94 82 GLU A CA 1
ATOM 645 C C . GLU A 1 82 ? 8.856 8.899 -4.127 1.00 92.94 82 GLU A C 1
ATOM 647 O O . GLU A 1 82 ? 8.841 9.870 -3.369 1.00 92.94 82 GLU A O 1
ATOM 652 N N . SER A 1 83 ? 8.130 7.805 -3.880 1.00 91.44 83 SER A N 1
ATOM 653 C CA . SER A 1 83 ? 7.317 7.618 -2.681 1.00 91.44 83 SER A CA 1
ATOM 654 C C . SER A 1 83 ? 7.394 6.190 -2.134 1.00 91.44 83 SER A C 1
ATOM 656 O O . SER A 1 83 ? 6.401 5.458 -2.080 1.00 91.44 83 SER A O 1
ATOM 658 N N . VAL A 1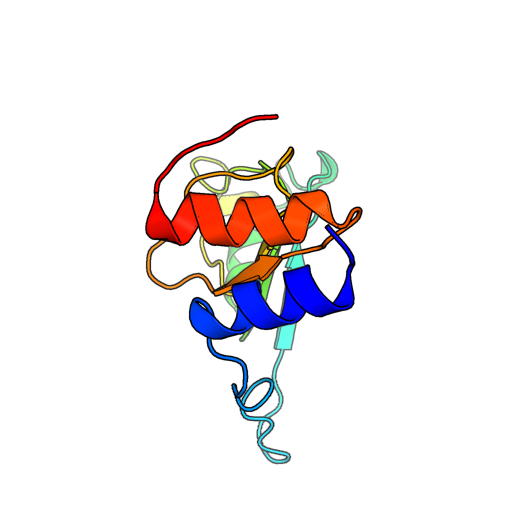 84 ? 8.600 5.793 -1.730 1.00 88.12 84 VAL A N 1
ATOM 659 C CA . VAL A 1 84 ? 8.901 4.486 -1.141 1.00 88.12 84 VAL A CA 1
ATOM 660 C C . VAL A 1 84 ? 9.508 4.635 0.254 1.00 88.12 84 VAL A C 1
ATOM 662 O O . VAL A 1 84 ? 10.211 5.596 0.564 1.00 88.12 84 VAL A O 1
ATOM 665 N N . ARG A 1 85 ? 9.238 3.649 1.105 1.00 86.81 85 ARG A N 1
ATOM 666 C CA . ARG A 1 85 ? 9.850 3.478 2.423 1.00 86.81 85 ARG A CA 1
ATOM 667 C C . ARG A 1 85 ? 10.111 1.998 2.673 1.00 86.81 85 ARG A C 1
ATOM 669 O O . ARG A 1 85 ? 9.514 1.160 1.997 1.00 86.81 85 ARG A O 1
ATOM 676 N N . ASP A 1 86 ? 10.892 1.699 3.703 1.00 86.12 86 ASP A N 1
ATOM 677 C CA . ASP A 1 86 ? 11.069 0.326 4.171 1.00 86.12 86 ASP A CA 1
ATOM 678 C C . ASP A 1 86 ? 9.719 -0.276 4.592 1.00 86.12 86 ASP A C 1
ATOM 680 O O . ASP A 1 86 ? 8.928 0.340 5.321 1.00 86.12 86 ASP A O 1
ATOM 684 N N . LEU A 1 87 ? 9.435 -1.472 4.076 1.00 86.06 87 LEU A N 1
ATOM 685 C CA . LEU A 1 87 ? 8.211 -2.222 4.343 1.00 86.06 87 LEU A CA 1
ATOM 686 C C . LEU A 1 87 ? 8.498 -3.347 5.341 1.00 86.06 87 LEU A C 1
ATOM 688 O O . LEU A 1 87 ? 9.617 -3.840 5.426 1.00 86.06 87 LEU A O 1
ATOM 692 N N . GLN A 1 88 ? 7.479 -3.756 6.099 1.00 83.25 88 GLN A N 1
ATOM 693 C CA . GLN A 1 88 ? 7.592 -4.906 7.004 1.00 83.25 88 GLN A CA 1
ATOM 694 C C . GLN A 1 88 ? 7.710 -6.209 6.192 1.00 83.25 88 GLN A C 1
ATOM 696 O O . GLN A 1 88 ? 7.056 -6.323 5.155 1.00 83.25 88 GLN A O 1
ATOM 701 N N . ASP A 1 89 ? 8.448 -7.203 6.702 1.00 80.25 89 ASP A N 1
ATOM 702 C CA . ASP A 1 89 ? 8.834 -8.446 5.997 1.00 80.25 89 ASP A CA 1
ATOM 703 C C . ASP A 1 89 ? 7.680 -9.218 5.317 1.00 80.25 89 ASP A C 1
ATOM 705 O O . ASP A 1 89 ? 7.892 -9.881 4.306 1.00 80.25 89 ASP A O 1
ATOM 709 N N . ASN A 1 90 ? 6.445 -9.102 5.820 1.00 86.38 90 ASN A N 1
ATOM 710 C CA . ASN A 1 90 ? 5.254 -9.776 5.277 1.00 86.38 90 ASN A CA 1
ATOM 711 C C . ASN A 1 90 ? 4.331 -8.855 4.456 1.00 86.38 90 ASN A C 1
ATOM 713 O O . ASN A 1 90 ? 3.140 -9.132 4.303 1.00 86.38 90 ASN A O 1
ATOM 717 N N . THR A 1 91 ? 4.852 -7.739 3.948 1.00 90.88 91 THR A N 1
ATOM 718 C CA . THR A 1 91 ? 4.089 -6.789 3.129 1.00 90.88 91 THR A CA 1
ATOM 719 C C . THR A 1 91 ? 4.359 -7.016 1.648 1.00 90.88 91 THR A C 1
ATOM 721 O O . THR A 1 91 ? 5.497 -6.933 1.194 1.00 90.88 91 THR A O 1
ATOM 724 N N . SER A 1 92 ? 3.302 -7.217 0.863 1.00 91.31 92 SER A N 1
ATOM 725 C CA . SER A 1 92 ? 3.405 -7.232 -0.596 1.00 91.31 92 SER A CA 1
ATOM 726 C C . SER A 1 92 ? 3.568 -5.808 -1.128 1.00 91.31 92 SER A C 1
ATOM 728 O O . SER A 1 92 ? 2.702 -4.950 -0.939 1.00 91.31 92 SER A O 1
ATOM 730 N N . MET A 1 93 ? 4.679 -5.544 -1.809 1.00 91.19 93 MET A N 1
ATOM 731 C CA . MET A 1 93 ? 4.915 -4.267 -2.476 1.00 91.19 93 MET A CA 1
ATOM 732 C C . MET A 1 93 ? 4.130 -4.209 -3.794 1.00 91.19 93 MET A C 1
ATOM 734 O O . MET A 1 93 ? 4.305 -5.067 -4.657 1.00 91.19 93 MET A O 1
ATOM 738 N N . VAL A 1 94 ? 3.292 -3.185 -3.972 1.00 92.88 94 VAL A N 1
ATOM 739 C CA . VAL A 1 94 ? 2.537 -2.958 -5.213 1.00 92.88 94 VAL A CA 1
ATOM 740 C C . VAL A 1 94 ? 3.121 -1.743 -5.931 1.00 92.88 94 VAL A C 1
ATOM 742 O O . VAL A 1 94 ? 2.857 -0.601 -5.557 1.00 92.88 94 VAL A O 1
ATOM 745 N N . LEU A 1 95 ? 3.945 -1.990 -6.951 1.00 92.94 95 LEU A N 1
ATOM 746 C CA . LEU A 1 95 ? 4.562 -0.934 -7.754 1.00 92.94 95 LEU A CA 1
ATOM 747 C C . LEU A 1 95 ? 3.528 -0.279 -8.680 1.00 92.94 95 LEU A C 1
ATOM 749 O O . LEU A 1 95 ? 2.868 -0.970 -9.455 1.00 92.94 95 LEU A O 1
ATOM 753 N N . ILE A 1 96 ? 3.441 1.051 -8.643 1.00 95.25 96 ILE A N 1
ATOM 754 C CA . ILE A 1 96 ? 2.665 1.866 -9.583 1.00 95.25 96 ILE A CA 1
ATOM 755 C C . ILE A 1 96 ? 3.641 2.591 -10.524 1.00 95.25 96 ILE A C 1
ATOM 757 O O . ILE A 1 96 ? 4.206 3.616 -10.141 1.00 95.25 96 ILE A O 1
ATOM 761 N N . PRO A 1 97 ? 3.888 2.072 -11.741 1.00 94.00 97 PRO A N 1
ATOM 762 C CA . PRO A 1 97 ? 4.810 2.701 -12.679 1.00 94.00 97 PRO A CA 1
ATOM 763 C C . PRO A 1 97 ? 4.132 3.862 -13.423 1.00 94.00 97 PRO A C 1
ATOM 765 O O . PRO A 1 97 ? 3.160 3.666 -14.150 1.00 94.00 97 PRO A O 1
ATOM 768 N N . PHE A 1 98 ? 4.678 5.069 -13.288 1.00 94.81 98 PHE A N 1
ATOM 769 C CA . PHE A 1 98 ? 4.263 6.272 -14.020 1.00 94.81 98 PHE A CA 1
ATOM 770 C C . PHE A 1 98 ? 5.142 6.548 -15.248 1.00 94.81 98 PHE A C 1
ATOM 772 O O . PHE A 1 98 ? 4.734 7.270 -16.158 1.00 94.81 98 PHE A O 1
ATOM 779 N N . LYS A 1 99 ? 6.350 5.976 -15.292 1.00 93.19 99 LYS A N 1
ATOM 780 C CA . LYS A 1 99 ? 7.304 6.073 -16.408 1.00 93.19 99 LYS A CA 1
ATOM 781 C C . LYS A 1 99 ? 8.128 4.794 -16.542 1.00 93.19 99 LYS A C 1
ATOM 783 O O . LYS A 1 99 ? 8.334 4.070 -15.574 1.00 93.19 99 LYS A O 1
ATOM 788 N N . THR A 1 100 ? 8.686 4.542 -17.729 1.00 92.75 100 THR A N 1
ATOM 789 C CA . THR A 1 100 ? 9.565 3.381 -17.991 1.00 92.75 100 THR A CA 1
ATOM 790 C C . THR A 1 100 ? 10.748 3.296 -17.019 1.00 92.75 100 THR A C 1
ATOM 792 O O . THR A 1 100 ? 11.224 2.204 -16.715 1.00 92.75 100 THR A O 1
ATOM 795 N N . LEU A 1 101 ? 11.217 4.443 -16.518 1.00 92.06 101 LEU A N 1
ATOM 796 C CA . LEU A 1 101 ? 12.293 4.508 -15.532 1.00 92.06 101 LEU A CA 1
ATOM 797 C C . LEU A 1 101 ? 11.904 3.862 -14.191 1.00 92.06 101 LEU A C 1
ATOM 799 O O . LEU A 1 101 ? 12.770 3.301 -13.531 1.00 92.06 101 LEU A O 1
ATOM 803 N N . ASP A 1 102 ? 10.622 3.838 -13.824 1.00 93.81 102 ASP A N 1
ATOM 804 C CA . ASP A 1 102 ? 10.161 3.230 -12.568 1.00 93.81 102 ASP A CA 1
ATOM 805 C C . ASP A 1 102 ? 10.313 1.700 -12.594 1.00 93.81 102 ASP A C 1
ATOM 807 O O . ASP A 1 102 ? 10.653 1.080 -11.586 1.00 93.81 102 ASP A O 1
ATOM 811 N N . LEU A 1 103 ? 10.140 1.086 -13.771 1.00 92.69 103 LEU A N 1
ATOM 812 C CA . LEU A 1 103 ? 10.381 -0.347 -13.979 1.00 92.69 103 LEU A CA 1
ATOM 813 C C . LEU A 1 103 ? 11.876 -0.692 -13.904 1.00 92.69 103 LEU A C 1
ATOM 815 O O . LEU A 1 103 ? 12.260 -1.754 -13.425 1.00 92.69 103 LEU A O 1
ATOM 819 N N . GLN A 1 104 ? 12.741 0.213 -14.360 1.00 90.50 104 GLN A N 1
ATOM 820 C CA . GLN A 1 104 ? 14.192 0.036 -14.244 1.00 90.50 104 GLN A CA 1
ATOM 821 C C . GLN A 1 104 ? 14.660 0.234 -12.807 1.00 90.50 104 GLN A C 1
ATOM 823 O O . GLN A 1 104 ? 15.531 -0.493 -12.330 1.00 90.50 104 GLN A O 1
ATOM 828 N N . TRP A 1 105 ? 14.061 1.203 -12.114 1.00 91.69 105 TRP A N 1
ATOM 829 C CA . TRP A 1 105 ? 14.332 1.457 -10.713 1.00 91.69 105 TRP A CA 1
ATOM 830 C C . TRP A 1 105 ? 14.067 0.211 -9.873 1.00 91.69 105 TRP A C 1
ATOM 832 O O . TRP A 1 105 ? 14.932 -0.145 -9.081 1.00 91.69 105 TRP A O 1
ATOM 842 N N . ILE A 1 106 ? 12.952 -0.502 -10.083 1.00 90.12 106 ILE A N 1
ATOM 843 C CA . ILE A 1 106 ? 12.667 -1.683 -9.258 1.00 90.12 106 ILE A CA 1
ATOM 844 C C . ILE A 1 106 ? 13.663 -2.824 -9.499 1.00 90.12 106 ILE A C 1
ATOM 846 O O . ILE A 1 106 ? 14.081 -3.484 -8.551 1.00 90.12 106 ILE A O 1
ATOM 850 N N . VAL A 1 107 ? 14.117 -3.010 -10.744 1.00 89.81 107 VAL A N 1
ATOM 851 C CA . VAL A 1 107 ? 15.193 -3.960 -11.063 1.00 89.81 107 VAL A CA 1
ATOM 852 C C . VAL A 1 107 ? 16.459 -3.592 -10.297 1.00 89.81 107 VAL A C 1
ATOM 854 O O . VAL A 1 107 ? 17.041 -4.449 -9.636 1.00 89.81 107 VAL A O 1
ATOM 857 N N . SER A 1 108 ? 16.866 -2.321 -10.339 1.00 87.56 108 SER A N 1
ATOM 858 C CA . SER A 1 108 ? 18.059 -1.842 -9.636 1.00 87.56 108 SER A CA 1
ATOM 859 C C . SER A 1 108 ? 17.924 -1.968 -8.117 1.00 87.56 108 SER A C 1
ATOM 861 O O . SER A 1 108 ? 18.802 -2.526 -7.464 1.00 87.56 108 SER A O 1
ATOM 863 N N . ALA A 1 109 ? 16.804 -1.517 -7.551 1.00 85.94 109 ALA A N 1
ATOM 864 C CA . ALA A 1 109 ? 16.539 -1.535 -6.116 1.00 85.94 109 ALA A CA 1
ATOM 865 C C . ALA A 1 109 ? 16.581 -2.955 -5.526 1.00 85.94 109 ALA A C 1
ATOM 867 O O . ALA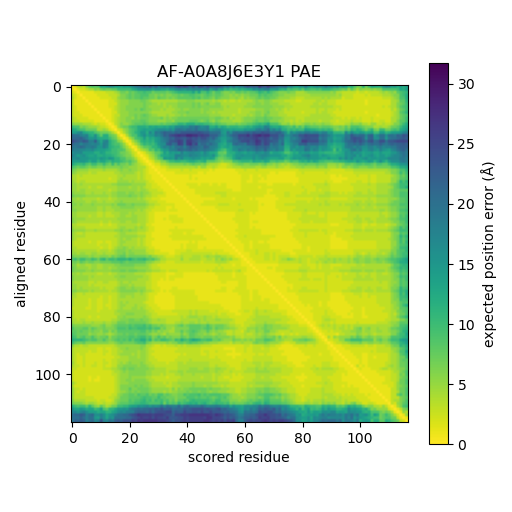 A 1 109 ? 17.068 -3.132 -4.414 1.00 85.94 109 ALA A O 1
ATOM 868 N N . LEU A 1 110 ? 16.128 -3.963 -6.280 1.00 85.19 110 LEU A N 1
ATOM 869 C CA . LEU A 1 110 ? 16.118 -5.365 -5.848 1.00 85.19 110 LEU A CA 1
ATOM 870 C C . LEU A 1 110 ? 17.408 -6.138 -6.174 1.00 85.19 110 LEU A C 1
ATOM 872 O O . LEU A 1 110 ? 17.543 -7.280 -5.742 1.00 85.19 110 LEU A O 1
ATOM 876 N N . THR A 1 111 ? 18.342 -5.562 -6.939 1.00 84.88 111 THR A N 1
ATOM 877 C CA . THR A 1 111 ? 19.565 -6.265 -7.372 1.00 84.88 111 THR A CA 1
ATOM 878 C C . THR A 1 111 ? 20.847 -5.503 -7.034 1.00 84.88 111 THR A C 1
ATOM 880 O O . THR A 1 111 ? 21.621 -5.952 -6.193 1.00 84.88 111 THR A O 1
ATOM 883 N N . THR A 1 112 ? 21.101 -4.366 -7.686 1.00 76.19 112 THR A N 1
ATOM 884 C CA . THR A 1 112 ? 22.380 -3.639 -7.634 1.00 76.19 112 THR A CA 1
ATOM 885 C C . THR A 1 112 ? 22.394 -2.472 -6.648 1.00 76.19 112 THR A C 1
ATOM 887 O O . THR A 1 112 ? 23.460 -1.916 -6.386 1.00 76.19 112 THR A O 1
ATOM 890 N N . GLY A 1 113 ? 21.233 -2.055 -6.136 1.00 65.62 113 GLY A N 1
ATOM 891 C CA . GLY A 1 113 ? 21.086 -0.931 -5.206 1.00 65.62 113 GLY A CA 1
ATOM 892 C C . GLY A 1 113 ? 21.460 0.434 -5.797 1.00 65.62 113 GLY A C 1
ATOM 893 O O . GLY A 1 113 ? 21.732 1.375 -5.055 1.00 65.62 113 GLY A O 1
ATOM 894 N N . THR A 1 114 ? 21.523 0.569 -7.125 1.00 64.81 114 THR A N 1
ATOM 895 C CA . THR A 1 114 ? 21.979 1.799 -7.794 1.00 64.81 114 THR A CA 1
ATOM 896 C C . THR A 1 114 ? 20.785 2.702 -8.108 1.00 64.81 114 THR A C 1
ATOM 898 O O . THR A 1 114 ? 20.104 2.533 -9.120 1.00 64.81 114 THR A O 1
ATOM 901 N N . ILE A 1 115 ? 20.494 3.658 -7.229 1.00 56.78 115 ILE A N 1
ATOM 902 C CA . ILE A 1 115 ? 19.382 4.600 -7.407 1.00 56.78 115 ILE A CA 1
ATOM 903 C C . ILE A 1 115 ? 19.905 5.837 -8.149 1.00 56.78 115 ILE A C 1
ATOM 905 O O . ILE A 1 115 ? 20.422 6.761 -7.530 1.00 56.78 115 ILE A O 1
ATOM 909 N N . ASN A 1 116 ? 19.783 5.849 -9.477 1.00 51.69 116 ASN A N 1
ATOM 910 C CA . ASN A 1 116 ? 19.971 7.064 -10.272 1.00 51.69 116 ASN A CA 1
ATOM 911 C C . ASN A 1 116 ? 18.586 7.663 -10.538 1.00 51.69 116 ASN A C 1
ATOM 913 O O . ASN A 1 116 ? 17.896 7.213 -11.455 1.00 51.69 116 ASN A O 1
ATOM 917 N N . LEU A 1 117 ? 18.170 8.600 -9.682 1.00 51.50 117 LEU A N 1
ATOM 918 C CA . LEU A 1 117 ? 16.996 9.450 -9.911 1.00 51.50 117 LEU A CA 1
ATOM 919 C C . LEU A 1 117 ? 17.349 10.585 -10.875 1.00 51.50 117 LEU A C 1
ATOM 921 O O . LEU A 1 117 ? 18.427 11.194 -10.682 1.00 51.50 117 LEU A O 1
#